Protein AF-A0AAD9CBN1-F1 (afdb_monomer)

Mean predicted aligned error: 14.45 Å

Structure (mmCIF, N/CA/C/O backbone):
data_AF-A0AAD9CBN1-F1
#
_entry.id   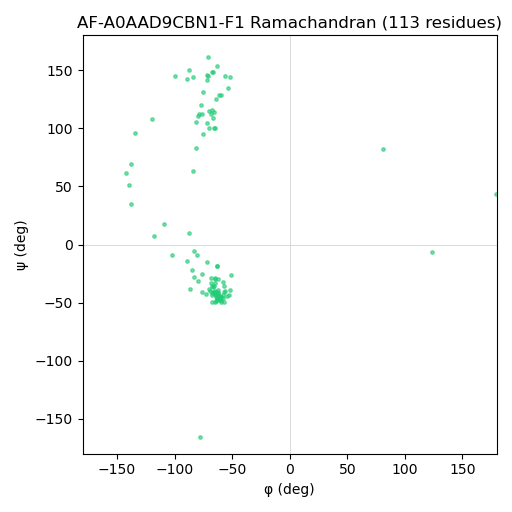AF-A0AAD9CBN1-F1
#
loop_
_atom_site.group_PDB
_atom_site.id
_atom_site.type_symbol
_atom_site.label_atom_id
_atom_site.label_alt_id
_atom_site.label_comp_id
_atom_site.label_asym_id
_atom_site.label_entity_id
_atom_site.label_seq_id
_atom_site.pdbx_PDB_ins_code
_atom_site.Cartn_x
_atom_site.Cartn_y
_atom_site.Cartn_z
_atom_site.occupancy
_atom_site.B_iso_or_equiv
_atom_site.auth_seq_id
_atom_site.auth_comp_id
_atom_site.auth_asym_id
_atom_site.auth_atom_id
_atom_site.pdbx_PDB_model_num
ATOM 1 N N . MET A 1 1 ? -1.678 7.319 67.943 1.00 40.97 1 MET A N 1
ATOM 2 C CA . MET A 1 1 ? -2.879 7.339 67.075 1.00 40.97 1 MET A CA 1
ATOM 3 C C . MET A 1 1 ? -2.428 7.427 65.620 1.00 40.97 1 MET A C 1
ATOM 5 O O . MET A 1 1 ? -1.934 8.473 65.232 1.00 40.97 1 MET A O 1
ATOM 9 N N . PHE A 1 2 ? -2.545 6.361 64.822 1.00 43.72 2 PHE A N 1
ATOM 10 C CA . PHE A 1 2 ? -2.182 6.388 63.395 1.00 43.72 2 PHE A CA 1
ATOM 11 C C . PHE A 1 2 ? -3.408 6.048 62.546 1.00 43.72 2 PHE A C 1
ATOM 13 O O . PHE A 1 2 ? -3.874 4.911 62.535 1.00 43.72 2 PHE A O 1
ATOM 20 N N . LYS A 1 3 ? -3.959 7.055 61.860 1.00 58.50 3 LYS A N 1
ATOM 21 C CA . LYS A 1 3 ? -5.100 6.897 60.949 1.00 58.50 3 LYS A CA 1
ATOM 22 C C . LYS A 1 3 ? -4.583 6.384 59.604 1.00 58.50 3 LYS A C 1
ATOM 24 O O . LYS A 1 3 ? -3.983 7.138 58.840 1.00 58.50 3 LYS A O 1
ATOM 29 N N . LYS A 1 4 ? -4.805 5.102 59.312 1.00 61.12 4 LYS A N 1
ATOM 30 C CA . LYS A 1 4 ? -4.551 4.535 57.981 1.00 61.12 4 LYS A CA 1
ATOM 31 C C . LYS A 1 4 ? -5.588 5.101 57.009 1.00 61.12 4 LYS A C 1
ATOM 33 O O . LYS A 1 4 ? -6.781 4.857 57.158 1.00 61.12 4 LYS A O 1
ATOM 38 N N . ARG A 1 5 ? -5.134 5.884 56.029 1.00 63.69 5 ARG A N 1
ATOM 39 C CA . ARG A 1 5 ? -5.959 6.346 54.906 1.00 63.69 5 ARG A CA 1
ATOM 40 C C . ARG A 1 5 ? -6.061 5.207 53.897 1.00 63.69 5 ARG A C 1
ATOM 42 O O . ARG A 1 5 ? -5.067 4.874 53.255 1.00 63.69 5 ARG A O 1
ATOM 49 N N . LEU A 1 6 ? -7.244 4.618 53.764 1.00 63.41 6 LEU A N 1
ATOM 50 C C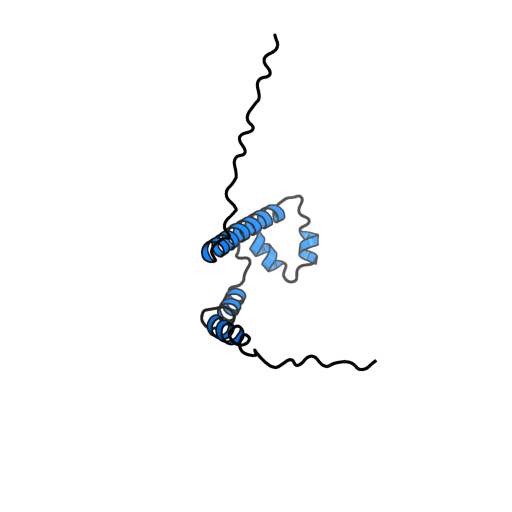A . LEU A 1 6 ? -7.535 3.657 52.706 1.00 63.41 6 LEU A CA 1
ATOM 51 C C . LEU A 1 6 ? -7.737 4.441 51.402 1.00 63.41 6 LEU A C 1
ATOM 53 O O . LEU A 1 6 ? -8.678 5.224 51.288 1.00 63.41 6 LEU A O 1
ATOM 57 N N . ARG A 1 7 ? -6.824 4.293 50.437 1.00 65.69 7 ARG A N 1
ATOM 58 C CA . ARG A 1 7 ? -7.037 4.822 49.084 1.00 65.69 7 ARG A CA 1
ATOM 59 C C . ARG A 1 7 ? -7.972 3.853 48.367 1.00 65.69 7 ARG A C 1
ATOM 61 O O . ARG A 1 7 ? -7.588 2.716 48.114 1.00 65.69 7 ARG A O 1
ATOM 68 N N . ALA A 1 8 ? -9.193 4.292 48.080 1.00 64.94 8 ALA A N 1
ATOM 69 C CA . ALA A 1 8 ? -10.097 3.551 47.215 1.00 64.94 8 ALA A CA 1
ATOM 70 C C . ALA A 1 8 ? -9.499 3.527 45.801 1.00 64.94 8 ALA A C 1
ATOM 72 O O . ALA A 1 8 ? -9.340 4.572 45.168 1.00 64.94 8 ALA A O 1
ATOM 73 N N . ALA A 1 9 ? -9.120 2.342 45.329 1.00 66.62 9 ALA A N 1
ATOM 74 C CA . ALA A 1 9 ? -8.737 2.139 43.943 1.00 66.62 9 ALA A CA 1
ATOM 75 C C . ALA A 1 9 ? -10.008 2.229 43.092 1.00 66.62 9 ALA A C 1
ATOM 77 O O . ALA A 1 9 ? -10.840 1.321 43.102 1.00 66.62 9 ALA A O 1
ATOM 78 N N . VAL A 1 10 ? -10.182 3.347 42.387 1.00 67.75 10 VAL A N 1
ATOM 79 C CA . VAL A 1 10 ? -11.240 3.495 41.388 1.00 67.75 10 VAL A CA 1
ATOM 80 C C . VAL A 1 10 ? -10.917 2.513 40.263 1.00 67.75 10 VAL A C 1
ATOM 82 O O . VAL A 1 10 ? -10.027 2.751 39.452 1.00 67.75 10 VAL A O 1
ATOM 85 N N . ARG A 1 11 ? -11.591 1.360 40.249 1.00 67.31 11 ARG A N 1
ATOM 86 C CA . ARG A 1 11 ? -11.594 0.450 39.101 1.00 67.31 11 ARG A CA 1
ATOM 87 C C . ARG A 1 11 ? -12.497 1.072 38.048 1.00 67.31 11 ARG A C 1
ATOM 89 O O . ARG A 1 11 ? -13.710 0.894 38.095 1.00 67.31 11 ARG A O 1
ATOM 96 N N . TRP A 1 12 ? -11.901 1.806 37.117 1.00 65.94 12 TRP A N 1
ATOM 97 C CA . TRP A 1 12 ? -12.563 2.175 35.873 1.00 65.94 12 TRP A CA 1
ATOM 98 C C . TRP A 1 12 ? -12.806 0.865 35.125 1.00 65.94 12 TRP A C 1
ATOM 100 O O . TRP A 1 12 ? -11.875 0.266 34.589 1.00 65.94 12 TRP A O 1
ATOM 110 N N . LYS A 1 13 ? -14.033 0.342 35.189 1.00 65.44 13 LYS A N 1
ATOM 111 C CA . LYS A 1 13 ? -14.443 -0.744 34.303 1.00 65.44 13 LYS A CA 1
ATOM 112 C C . LYS A 1 13 ? -14.543 -0.120 32.916 1.00 65.44 13 LYS A C 1
ATOM 114 O O . LYS A 1 13 ? -15.494 0.599 32.643 1.00 65.44 13 LYS A O 1
ATOM 119 N N . THR A 1 14 ? -13.525 -0.323 32.088 1.00 73.81 14 THR A N 1
ATOM 120 C CA . THR A 1 14 ? -13.634 -0.057 30.654 1.00 73.81 14 THR A CA 1
ATOM 121 C C . THR A 1 14 ? -14.752 -0.939 30.122 1.00 73.81 14 THR A C 1
ATOM 123 O O . THR A 1 14 ? -14.753 -2.140 30.409 1.00 73.81 14 THR A O 1
ATOM 126 N N . GLU A 1 15 ? -15.710 -0.361 29.405 1.00 75.94 15 GLU A N 1
ATOM 127 C CA . GLU A 1 15 ? -16.739 -1.166 28.759 1.00 75.94 15 GLU A CA 1
ATOM 128 C C . GLU A 1 15 ? -16.097 -2.211 27.833 1.00 75.94 15 GLU A C 1
ATOM 130 O O . GLU A 1 15 ? -15.027 -1.950 27.262 1.00 75.94 15 GLU A O 1
ATOM 135 N N . PRO A 1 16 ? -16.693 -3.413 27.717 1.00 80.25 16 PRO A N 1
ATOM 136 C CA . PRO A 1 16 ? -16.231 -4.411 26.763 1.00 80.25 16 PRO A CA 1
ATOM 137 C C . PRO A 1 16 ? -16.182 -3.791 25.366 1.00 80.25 16 PRO A C 1
ATOM 139 O O . PRO A 1 16 ? -17.110 -3.094 24.958 1.00 80.25 16 PRO A O 1
ATOM 142 N N . ARG A 1 17 ? -15.093 -4.021 24.628 1.00 81.88 17 ARG A N 1
ATOM 143 C CA . ARG A 1 17 ? -14.979 -3.510 23.259 1.00 81.88 17 ARG A CA 1
ATOM 144 C C . ARG A 1 17 ? -16.052 -4.170 22.390 1.00 81.88 17 ARG A C 1
ATOM 146 O O . ARG A 1 17 ? -16.121 -5.396 22.342 1.00 81.88 17 ARG A O 1
ATOM 153 N N . ARG A 1 18 ? -16.871 -3.359 21.720 1.00 87.94 18 ARG A N 1
ATOM 154 C CA . ARG A 1 18 ? -17.811 -3.817 20.688 1.00 87.94 18 ARG A CA 1
ATOM 155 C C . ARG A 1 18 ? -17.025 -4.245 19.442 1.00 87.94 18 ARG A C 1
ATOM 157 O O . ARG A 1 18 ? -16.006 -3.628 19.133 1.00 87.94 18 ARG A O 1
ATOM 164 N N . LEU A 1 19 ? -17.501 -5.276 18.744 1.00 89.81 19 LEU A N 1
ATOM 165 C CA . LEU A 1 19 ? -17.009 -5.634 17.409 1.00 89.81 19 LEU A CA 1
ATOM 166 C C . LEU A 1 19 ? -17.369 -4.533 16.401 1.00 89.81 19 LEU A C 1
ATOM 168 O O . LEU A 1 19 ? -18.392 -3.867 16.568 1.00 89.81 19 LEU A O 1
ATOM 172 N N . LEU A 1 20 ? -16.534 -4.336 15.383 1.00 91.94 20 LEU A N 1
ATOM 173 C CA . LEU A 1 20 ? -16.818 -3.386 14.306 1.00 91.94 20 LEU A CA 1
ATOM 174 C C . LEU A 1 20 ? -18.009 -3.875 13.475 1.00 91.94 20 LEU A C 1
ATOM 176 O O . LEU A 1 20 ? -18.228 -5.078 13.348 1.00 91.94 20 LEU A O 1
ATOM 180 N N . THR A 1 21 ? -18.783 -2.938 12.930 1.00 94.62 21 THR A N 1
ATOM 181 C CA . THR A 1 21 ? -19.692 -3.259 11.822 1.00 94.62 21 THR A CA 1
ATOM 182 C C . THR A 1 21 ? -18.886 -3.515 10.547 1.00 94.62 21 THR A C 1
ATOM 184 O O . THR A 1 21 ? -17.741 -3.075 10.444 1.00 94.62 21 THR A O 1
ATOM 187 N N . GLU A 1 22 ? -19.486 -4.184 9.561 1.00 90.94 22 GLU A N 1
ATOM 188 C CA . GLU A 1 22 ? -18.836 -4.453 8.268 1.00 90.94 22 GLU A CA 1
ATOM 189 C C . GLU A 1 22 ? -18.324 -3.164 7.606 1.00 90.94 22 GLU A C 1
ATOM 191 O O . GLU A 1 22 ? -17.173 -3.069 7.191 1.00 90.94 22 GLU A O 1
ATOM 196 N N . GLU A 1 23 ? -19.140 -2.107 7.622 1.00 92.75 23 GLU A N 1
ATOM 197 C CA . GLU A 1 23 ? -18.759 -0.793 7.095 1.00 92.75 23 GLU A CA 1
ATOM 198 C C . GLU A 1 23 ? -17.566 -0.174 7.846 1.00 92.75 23 GLU A C 1
ATOM 200 O O . GLU A 1 23 ? -16.672 0.420 7.237 1.00 92.75 23 GLU A O 1
ATOM 205 N N . GLU A 1 24 ? -17.539 -0.294 9.181 1.00 95.38 24 GLU A N 1
ATOM 206 C CA . GLU A 1 24 ? -16.432 0.203 10.003 1.00 95.38 24 GLU A CA 1
ATOM 207 C C . GLU A 1 24 ? -15.141 -0.558 9.691 1.00 95.38 24 GLU A C 1
ATOM 209 O O . GLU A 1 24 ? -14.080 0.063 9.581 1.00 95.38 24 GLU A O 1
ATOM 214 N N . PHE A 1 25 ? -15.245 -1.880 9.540 1.00 95.12 25 PHE A N 1
ATOM 215 C CA . PHE A 1 25 ? -14.131 -2.760 9.214 1.00 95.12 25 PHE A CA 1
ATOM 216 C C . PHE A 1 25 ? -13.559 -2.439 7.834 1.00 95.12 25 PHE A C 1
ATOM 218 O O . PHE A 1 25 ? -12.355 -2.213 7.713 1.00 95.12 25 PHE A O 1
ATOM 225 N N . GLN A 1 26 ? -14.420 -2.322 6.823 1.00 93.62 26 GLN A N 1
ATOM 226 C CA . GLN A 1 26 ? -14.015 -2.013 5.457 1.00 93.62 26 GLN A CA 1
ATOM 227 C C . GLN A 1 26 ? -13.289 -0.665 5.374 1.00 93.62 26 GLN A C 1
ATOM 229 O O . GLN A 1 26 ? -12.205 -0.563 4.795 1.00 93.62 26 GLN A O 1
ATOM 234 N N . ARG A 1 27 ? -13.822 0.369 6.037 1.00 96.06 27 ARG A N 1
ATOM 235 C CA . ARG A 1 27 ? -13.170 1.684 6.095 1.00 96.06 27 ARG A CA 1
ATOM 236 C C . ARG A 1 27 ? -11.794 1.615 6.757 1.00 96.06 27 ARG A C 1
ATOM 238 O O . ARG A 1 27 ? -10.844 2.220 6.263 1.00 96.06 27 ARG A O 1
ATOM 245 N N . GLU A 1 28 ? -11.669 0.911 7.883 1.00 96.88 28 GLU A N 1
ATOM 246 C CA . GLU A 1 28 ? -10.376 0.775 8.559 1.00 96.88 28 GLU A CA 1
ATOM 247 C C . GLU A 1 28 ? -9.380 -0.009 7.696 1.00 96.88 28 GLU A C 1
ATOM 249 O O . GLU A 1 28 ? -8.218 0.389 7.589 1.00 96.88 28 GLU A O 1
ATOM 254 N N . ALA A 1 29 ? -9.830 -1.064 7.015 1.00 95.62 29 ALA A N 1
ATOM 255 C CA . ALA A 1 29 ? -9.006 -1.821 6.084 1.00 95.62 29 ALA A CA 1
ATOM 256 C C . ALA A 1 29 ? -8.453 -0.925 4.963 1.00 95.62 29 ALA A C 1
ATOM 258 O O . ALA A 1 29 ? -7.248 -0.952 4.690 1.00 95.62 29 ALA A O 1
ATOM 259 N N . GLU A 1 30 ? -9.291 -0.078 4.364 1.00 95.56 30 GLU A N 1
ATOM 260 C CA . GLU A 1 30 ? -8.886 0.868 3.319 1.00 95.56 30 GLU A CA 1
ATOM 261 C C . GLU A 1 30 ? -7.878 1.904 3.832 1.00 95.56 30 GLU A C 1
ATOM 263 O O . GLU A 1 30 ? -6.826 2.124 3.219 1.00 95.56 30 GLU A O 1
ATOM 268 N N . GLU A 1 31 ? -8.155 2.521 4.983 1.00 97.50 31 GLU A N 1
ATOM 269 C CA . GLU A 1 31 ? -7.283 3.537 5.572 1.00 97.50 31 GLU A CA 1
ATOM 270 C C . GLU A 1 31 ? -5.916 2.971 5.973 1.00 97.50 31 GLU A C 1
ATOM 272 O O . GLU A 1 31 ? -4.880 3.582 5.677 1.00 97.50 31 GLU A O 1
ATOM 277 N N . GLN A 1 32 ? -5.893 1.802 6.618 1.00 97.12 32 GLN A N 1
ATOM 278 C CA . GLN A 1 32 ? -4.651 1.148 7.027 1.00 97.12 32 GLN A CA 1
ATOM 279 C C . GLN A 1 32 ? -3.851 0.673 5.816 1.00 97.12 32 GLN A C 1
ATOM 281 O O . GLN A 1 32 ? -2.637 0.883 5.773 1.00 97.12 32 GLN A O 1
ATOM 286 N N . THR A 1 33 ? -4.514 0.110 4.802 1.00 95.56 33 THR A N 1
ATOM 287 C CA . THR A 1 33 ? -3.857 -0.307 3.556 1.00 95.56 33 THR A CA 1
ATOM 288 C C . THR A 1 33 ? -3.213 0.888 2.864 1.00 95.56 33 THR A C 1
ATOM 290 O O . THR A 1 33 ? -2.028 0.843 2.527 1.00 95.56 33 THR A O 1
ATOM 293 N N . ARG A 1 34 ? -3.941 2.003 2.724 1.00 95.25 34 ARG A N 1
ATOM 294 C CA . ARG A 1 34 ? -3.398 3.237 2.143 1.00 95.25 34 ARG A CA 1
ATOM 295 C C . ARG A 1 34 ? -2.170 3.724 2.911 1.00 95.25 34 ARG A C 1
ATOM 297 O 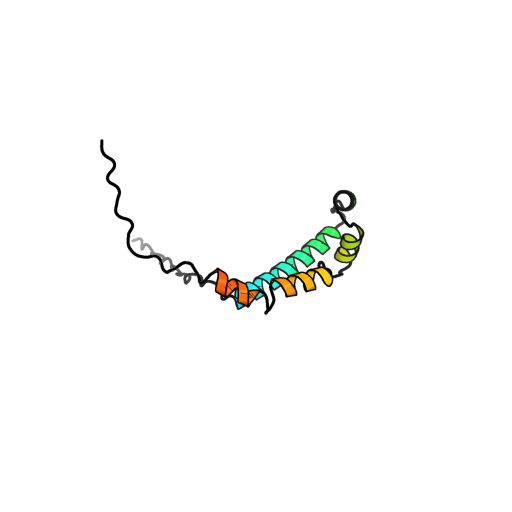O . ARG A 1 34 ? -1.135 3.999 2.304 1.00 95.25 34 ARG A O 1
ATOM 304 N N . LYS A 1 35 ? -2.262 3.802 4.241 1.00 97.31 35 LYS A N 1
ATOM 305 C CA . LYS A 1 35 ? -1.158 4.256 5.095 1.00 97.31 35 LYS A CA 1
ATOM 306 C C . LYS A 1 35 ? 0.067 3.345 4.982 1.00 97.31 35 LYS A C 1
ATOM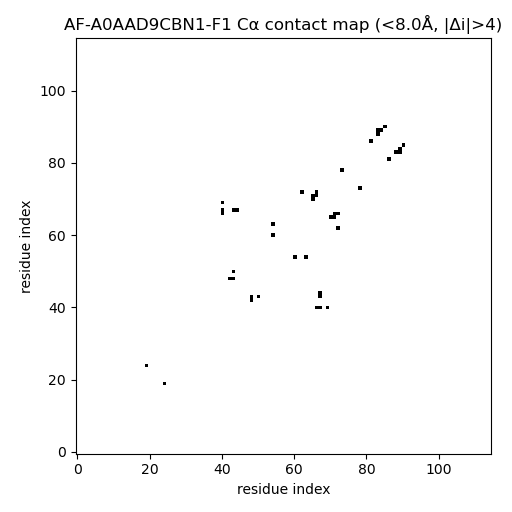 308 O O . LYS A 1 35 ? 1.182 3.836 4.821 1.00 97.31 35 LYS A O 1
ATOM 313 N N . ALA A 1 36 ? -0.135 2.030 5.018 1.00 97.00 36 ALA A N 1
ATOM 314 C CA . ALA A 1 36 ? 0.939 1.053 4.886 1.00 97.00 36 ALA A CA 1
ATOM 315 C C . ALA A 1 36 ? 1.643 1.155 3.524 1.00 97.00 36 ALA A C 1
ATOM 317 O O . ALA A 1 36 ? 2.870 1.080 3.463 1.00 97.00 36 ALA A O 1
ATOM 318 N N . LEU A 1 37 ? 0.897 1.383 2.438 1.00 96.06 37 LEU A N 1
ATOM 319 C CA . LEU A 1 37 ? 1.468 1.592 1.105 1.00 96.06 37 LEU A CA 1
ATOM 320 C C . LEU A 1 37 ? 2.281 2.889 1.015 1.00 96.06 37 LEU A C 1
ATOM 322 O O . LEU A 1 37 ? 3.358 2.898 0.418 1.00 96.06 37 LEU A O 1
ATOM 326 N N . GLU A 1 38 ? 1.807 3.980 1.619 1.00 95.25 38 GLU A N 1
ATOM 327 C CA . GLU A 1 38 ? 2.562 5.237 1.693 1.00 95.25 38 GLU A CA 1
ATOM 328 C C . GLU A 1 38 ? 3.871 5.067 2.469 1.00 95.25 38 GLU A C 1
ATOM 330 O O . GLU A 1 38 ? 4.926 5.528 2.026 1.00 95.25 38 GLU A O 1
ATOM 335 N N . ASP A 1 39 ? 3.826 4.384 3.610 1.00 95.56 39 ASP A N 1
ATOM 336 C CA . ASP A 1 39 ? 5.015 4.122 4.418 1.00 95.56 39 ASP A CA 1
ATOM 337 C C . ASP A 1 39 ? 5.985 3.170 3.705 1.00 95.56 39 ASP A C 1
ATOM 339 O O . ASP A 1 39 ? 7.201 3.384 3.742 1.00 95.56 39 ASP A O 1
ATOM 343 N N . LEU A 1 40 ? 5.470 2.191 2.953 1.00 94.25 40 LEU A N 1
ATOM 344 C CA . LEU A 1 40 ? 6.279 1.334 2.090 1.00 94.25 40 LEU A CA 1
ATOM 345 C C . LEU A 1 40 ? 7.018 2.148 1.019 1.00 94.25 40 LEU A C 1
ATOM 347 O O . LEU A 1 40 ? 8.221 1.954 0.835 1.00 94.25 40 LEU A O 1
ATOM 351 N N . ARG A 1 41 ? 6.339 3.092 0.352 1.00 94.31 41 ARG A N 1
ATOM 352 C CA . ARG A 1 41 ? 6.964 3.984 -0.642 1.00 94.31 41 ARG A CA 1
ATOM 353 C C . ARG A 1 41 ? 8.083 4.813 -0.024 1.00 94.31 41 ARG A C 1
ATOM 355 O O . ARG A 1 41 ? 9.187 4.841 -0.562 1.00 94.31 41 ARG A O 1
ATOM 362 N N . LYS A 1 42 ? 7.834 5.430 1.136 1.00 93.44 42 LYS A N 1
ATOM 363 C CA . LYS A 1 42 ? 8.856 6.202 1.867 1.00 93.44 42 LYS A CA 1
ATOM 364 C C . LYS A 1 42 ? 10.074 5.345 2.197 1.00 93.44 42 LYS A C 1
ATOM 366 O O . LYS A 1 42 ? 11.202 5.792 2.010 1.00 93.44 42 LYS A 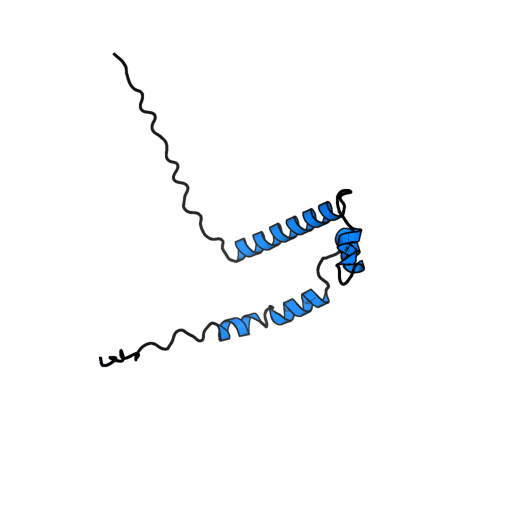O 1
ATOM 371 N N . ASN A 1 43 ? 9.851 4.113 2.654 1.00 94.00 43 ASN A N 1
ATOM 372 C CA . ASN A 1 43 ? 10.930 3.180 2.945 1.00 94.00 43 ASN A CA 1
ATOM 373 C C . ASN A 1 43 ? 11.731 2.822 1.684 1.00 94.00 43 ASN A C 1
ATOM 375 O O . ASN A 1 43 ? 12.954 2.789 1.740 1.00 94.00 43 ASN A O 1
ATOM 379 N N . CYS A 1 44 ? 11.075 2.604 0.542 1.00 91.44 44 CYS A N 1
ATOM 380 C CA . CYS A 1 44 ? 11.760 2.334 -0.725 1.00 91.44 44 CYS A CA 1
ATOM 381 C C . CYS A 1 44 ? 12.593 3.520 -1.237 1.00 91.44 44 CYS A C 1
ATOM 383 O O . CYS A 1 44 ? 13.616 3.296 -1.883 1.00 91.44 44 CYS A O 1
ATOM 385 N N . SER A 1 45 ? 12.194 4.753 -0.920 1.00 87.69 45 SER A N 1
ATOM 386 C CA . SER A 1 45 ? 12.939 5.976 -1.251 1.00 87.69 45 SER A CA 1
ATOM 387 C C . SER A 1 45 ? 14.063 6.306 -0.260 1.00 87.69 45 SER A C 1
ATOM 389 O O . SER A 1 45 ? 14.823 7.249 -0.485 1.00 87.69 45 SER A O 1
ATOM 391 N N . SER A 1 46 ? 14.184 5.558 0.841 1.00 91.56 46 SER A N 1
ATOM 392 C CA . SER A 1 46 ? 15.236 5.765 1.837 1.00 91.56 46 SER A CA 1
ATOM 393 C C . SER A 1 46 ? 16.609 5.328 1.304 1.00 91.56 46 SER A C 1
ATOM 395 O O . SER A 1 46 ? 16.711 4.273 0.673 1.00 91.56 46 SER A O 1
ATOM 397 N N . PRO A 1 47 ? 17.700 6.058 1.610 1.00 86.94 47 PRO A N 1
ATOM 398 C CA . PRO A 1 47 ? 19.059 5.656 1.235 1.00 86.94 47 PRO A CA 1
ATOM 399 C C . PRO A 1 47 ? 19.514 4.334 1.878 1.00 86.94 47 PRO A C 1
ATOM 401 O O . PRO A 1 47 ? 20.456 3.709 1.397 1.00 86.94 47 PRO A O 1
ATOM 404 N N . GLU A 1 48 ? 18.855 3.880 2.947 1.00 90.44 48 GLU A N 1
ATOM 405 C CA . GLU A 1 48 ? 19.144 2.593 3.596 1.00 90.44 48 GLU A CA 1
ATOM 406 C C . GLU A 1 48 ? 18.506 1.396 2.867 1.00 90.44 48 GLU A C 1
ATOM 408 O O . GLU A 1 48 ? 18.801 0.231 3.166 1.00 90.44 48 GLU A O 1
ATOM 413 N N . PHE A 1 49 ? 17.636 1.656 1.888 1.00 90.19 49 PHE A N 1
ATOM 414 C CA . PHE A 1 49 ? 16.933 0.618 1.155 1.00 90.19 49 PHE A CA 1
ATOM 415 C C . PHE A 1 49 ? 17.843 -0.086 0.145 1.00 90.19 49 PHE A C 1
ATOM 417 O O . PHE A 1 49 ? 18.513 0.521 -0.688 1.00 90.19 49 PHE A O 1
ATOM 424 N N . ARG A 1 50 ? 17.827 -1.422 0.166 1.00 91.25 50 ARG A N 1
ATOM 425 C CA . ARG A 1 50 ? 18.609 -2.262 -0.755 1.00 91.25 50 ARG A CA 1
ATOM 426 C C . ARG A 1 50 ? 17.884 -2.462 -2.087 1.00 91.25 50 ARG A C 1
ATOM 428 O O . ARG A 1 50 ? 17.552 -3.590 -2.453 1.00 91.25 50 ARG A O 1
ATOM 435 N N . SER A 1 51 ? 17.671 -1.382 -2.826 1.00 88.62 51 SER A N 1
ATOM 436 C CA . SER A 1 51 ? 16.893 -1.340 -4.074 1.00 88.62 51 SER A CA 1
ATOM 437 C C . SER A 1 51 ? 17.340 -2.366 -5.117 1.00 88.62 51 SER A C 1
ATOM 439 O O . SER A 1 51 ? 16.502 -3.095 -5.637 1.00 88.62 51 SER A O 1
ATOM 441 N N . TRP A 1 52 ? 18.644 -2.548 -5.343 1.00 86.44 52 TRP A N 1
ATOM 442 C CA . TRP A 1 52 ? 19.166 -3.494 -6.341 1.00 86.44 52 TRP A CA 1
ATOM 443 C C . TRP A 1 52 ? 18.913 -4.958 -5.960 1.00 86.44 52 TRP A C 1
ATOM 445 O O . TRP A 1 52 ? 18.652 -5.793 -6.823 1.00 86.44 52 TRP A O 1
ATOM 455 N N . ARG A 1 53 ? 18.930 -5.274 -4.659 1.00 91.25 53 ARG A N 1
ATOM 456 C CA . ARG A 1 53 ? 18.603 -6.620 -4.164 1.00 91.25 53 ARG A CA 1
ATOM 457 C C . ARG A 1 53 ? 17.117 -6.920 -4.326 1.00 91.25 53 ARG A C 1
ATOM 459 O O . ARG A 1 53 ? 16.760 -8.053 -4.634 1.00 91.25 53 ARG A O 1
ATOM 466 N N . THR A 1 54 ? 16.269 -5.924 -4.098 1.00 91.56 54 THR A N 1
ATOM 467 C CA . THR A 1 54 ? 14.824 -6.053 -4.292 1.00 91.56 54 THR A CA 1
ATOM 468 C C . THR A 1 54 ? 14.499 -6.213 -5.773 1.00 91.56 54 THR A C 1
ATOM 470 O O . THR A 1 54 ? 13.844 -7.181 -6.139 1.00 91.56 54 THR A O 1
ATOM 473 N N . VAL A 1 55 ? 15.037 -5.343 -6.634 1.00 90.25 55 VAL A N 1
ATOM 474 C CA . VAL A 1 55 ? 14.824 -5.373 -8.091 1.00 90.25 55 VAL A CA 1
ATOM 475 C C . VAL A 1 55 ? 15.221 -6.715 -8.705 1.00 90.25 55 VAL A C 1
ATOM 477 O O . VAL A 1 55 ? 14.482 -7.238 -9.531 1.00 90.25 55 VAL A O 1
ATOM 480 N N . ALA A 1 56 ? 16.319 -7.325 -8.250 1.00 91.88 56 ALA A N 1
ATOM 481 C CA . ALA A 1 56 ? 16.757 -8.636 -8.732 1.00 91.88 56 ALA A CA 1
ATOM 482 C C . ALA A 1 56 ? 15.772 -9.790 -8.444 1.00 91.88 56 ALA A C 1
ATOM 484 O O . ALA A 1 56 ? 15.884 -10.848 -9.055 1.00 91.88 56 ALA A O 1
ATOM 485 N N . ARG A 1 57 ? 14.835 -9.618 -7.502 1.00 93.94 57 ARG A N 1
ATOM 486 C CA . ARG A 1 57 ? 13.853 -10.644 -7.105 1.00 93.94 57 ARG A CA 1
ATOM 487 C C . ARG A 1 57 ? 12.460 -10.413 -7.690 1.00 93.94 57 ARG A C 1
ATOM 489 O O . ARG A 1 57 ? 11.593 -11.260 -7.504 1.00 93.94 57 ARG A O 1
ATOM 496 N N . LEU A 1 58 ? 12.222 -9.266 -8.319 1.00 92.62 58 LEU A N 1
ATOM 497 C CA . LEU A 1 58 ? 10.901 -8.876 -8.799 1.00 92.62 58 LEU A CA 1
ATOM 498 C C . LEU A 1 58 ? 10.657 -9.374 -10.223 1.00 92.62 58 LEU A C 1
ATOM 500 O O . LEU A 1 58 ? 11.535 -9.291 -11.077 1.00 92.62 58 LEU A O 1
ATOM 504 N N . THR A 1 59 ? 9.423 -9.800 -10.497 1.00 91.69 59 THR A N 1
ATOM 505 C CA . THR A 1 59 ? 8.987 -10.205 -11.844 1.00 91.69 59 THR A CA 1
ATOM 506 C C . THR A 1 59 ? 8.961 -9.025 -12.816 1.00 91.69 59 THR A C 1
ATOM 508 O O . THR A 1 59 ? 9.299 -9.173 -13.985 1.00 91.69 59 THR A O 1
ATOM 511 N N . SER A 1 60 ? 8.579 -7.834 -12.339 1.00 90.94 60 SER A N 1
ATOM 512 C CA . SER A 1 60 ? 8.537 -6.611 -13.147 1.00 90.94 60 SER A CA 1
ATOM 513 C C . SER A 1 60 ? 9.169 -5.436 -12.397 1.00 90.94 60 SER A C 1
ATOM 515 O O . SER A 1 60 ? 8.498 -4.767 -11.606 1.00 90.94 60 SER A O 1
ATOM 517 N N . PRO A 1 61 ? 10.458 -5.145 -12.653 1.00 93.44 61 PRO A N 1
ATOM 518 C CA . PRO A 1 61 ? 11.132 -3.971 -12.101 1.00 93.44 61 PRO A CA 1
ATOM 519 C C . PRO A 1 61 ? 10.463 -2.646 -12.475 1.00 93.44 61 PRO A C 1
ATOM 521 O O . PRO A 1 61 ? 10.476 -1.707 -11.684 1.00 93.44 61 PRO A O 1
ATOM 524 N N . LYS A 1 62 ? 9.857 -2.574 -13.667 1.00 92.44 62 LYS A N 1
ATOM 525 C CA . LYS A 1 62 ? 9.194 -1.362 -14.158 1.00 92.44 62 LYS A CA 1
ATOM 526 C C . LYS A 1 62 ? 7.978 -0.998 -13.304 1.00 92.44 62 LYS A C 1
ATOM 528 O O . LYS A 1 62 ? 7.910 0.119 -12.812 1.00 92.44 62 LYS A O 1
ATOM 533 N N . ARG A 1 63 ? 7.087 -1.965 -13.037 1.00 92.62 63 ARG A N 1
ATOM 534 C CA . ARG A 1 63 ? 5.922 -1.752 -12.157 1.00 92.62 63 ARG A CA 1
ATOM 535 C C . ARG A 1 63 ? 6.338 -1.272 -10.766 1.00 92.62 63 ARG A C 1
ATOM 537 O O . ARG A 1 63 ? 5.646 -0.465 -10.158 1.00 92.62 63 ARG A O 1
ATOM 544 N N . PHE A 1 64 ? 7.469 -1.770 -10.267 1.00 92.44 64 PHE A N 1
ATOM 545 C CA . PHE A 1 64 ? 8.012 -1.337 -8.985 1.00 92.44 64 PHE A CA 1
ATOM 546 C C . PHE A 1 64 ? 8.497 0.116 -9.012 1.00 92.44 64 PHE A C 1
ATOM 548 O O . PHE A 1 64 ? 8.194 0.857 -8.082 1.00 92.44 64 PHE A O 1
ATOM 555 N N . ALA A 1 65 ? 9.203 0.538 -10.064 1.00 92.75 65 ALA A N 1
ATOM 556 C CA . ALA A 1 65 ? 9.612 1.933 -10.218 1.00 92.75 65 ALA A CA 1
ATOM 557 C C . ALA A 1 65 ? 8.393 2.870 -10.269 1.00 92.75 65 ALA A C 1
ATOM 559 O O . ALA A 1 65 ? 8.309 3.795 -9.464 1.00 92.75 65 ALA A O 1
ATOM 560 N N . ASP A 1 66 ? 7.404 2.551 -11.111 1.00 93.06 66 ASP A N 1
ATOM 561 C CA . ASP A 1 66 ? 6.169 3.335 -11.240 1.00 93.06 66 ASP A CA 1
ATOM 562 C C . ASP A 1 66 ? 5.434 3.452 -9.888 1.00 93.06 66 ASP A C 1
ATOM 564 O O . ASP A 1 66 ? 4.939 4.523 -9.524 1.00 93.06 66 ASP A O 1
ATOM 568 N N . PHE A 1 67 ? 5.394 2.363 -9.107 1.00 93.56 67 PHE A N 1
ATOM 569 C CA . PHE A 1 67 ? 4.806 2.344 -7.766 1.00 93.56 67 PHE A CA 1
ATOM 570 C C . PHE A 1 67 ? 5.535 3.267 -6.779 1.00 93.56 67 PHE A C 1
ATOM 572 O O . PHE A 1 67 ? 4.877 3.997 -6.031 1.00 93.56 67 PHE A O 1
ATOM 579 N N . VAL A 1 68 ? 6.873 3.237 -6.756 1.00 92.38 68 VAL A N 1
ATOM 580 C CA . VAL A 1 68 ? 7.690 4.086 -5.870 1.00 92.38 68 VAL A CA 1
ATOM 581 C C . VAL A 1 68 ? 7.534 5.565 -6.233 1.00 92.38 68 VAL A C 1
ATOM 583 O O . VAL A 1 68 ? 7.476 6.404 -5.336 1.00 92.38 68 VAL A O 1
ATOM 586 N N . GLU A 1 69 ? 7.385 5.880 -7.522 1.00 91.88 69 GLU A N 1
ATOM 587 C CA . GLU A 1 69 ? 7.133 7.241 -8.021 1.00 91.88 69 GLU A CA 1
ATOM 588 C C . GLU A 1 69 ? 5.719 7.760 -7.717 1.00 91.88 69 GLU A C 1
ATOM 590 O O . GLU A 1 69 ? 5.474 8.964 -7.776 1.00 91.88 69 GLU A O 1
ATOM 595 N N . GLY A 1 70 ? 4.795 6.878 -7.331 1.00 91.00 70 GLY A N 1
ATOM 596 C CA . GLY A 1 70 ? 3.475 7.257 -6.836 1.00 91.00 70 GLY A CA 1
ATOM 597 C C . GLY A 1 70 ? 2.299 6.647 -7.593 1.00 91.00 70 GLY A C 1
ATOM 598 O O . GLY A 1 70 ? 1.162 6.774 -7.125 1.00 91.00 70 GLY A O 1
ATOM 599 N N . SER A 1 71 ? 2.549 5.942 -8.698 1.00 92.44 71 SER A N 1
ATOM 600 C CA . SER A 1 71 ? 1.504 5.302 -9.504 1.00 92.44 71 SER A CA 1
ATOM 601 C C . SER A 1 71 ? 0.753 4.219 -8.715 1.00 92.44 71 SER A C 1
ATOM 603 O O . SER A 1 71 ? 1.311 3.648 -7.770 1.00 92.44 71 SER A O 1
ATOM 605 N N . PRO A 1 72 ? -0.513 3.920 -9.062 1.00 91.12 72 PRO A N 1
ATOM 606 C CA . PRO A 1 72 ? -1.292 2.873 -8.403 1.00 91.12 72 PRO A CA 1
ATOM 607 C C . PRO A 1 72 ? -0.546 1.532 -8.343 1.00 91.12 72 PRO A C 1
ATOM 609 O O . PRO A 1 72 ? 0.189 1.173 -9.259 1.00 91.12 72 PRO A O 1
ATOM 612 N N . HIS A 1 73 ? -0.733 0.791 -7.248 1.00 90.50 73 HIS A N 1
ATOM 613 C CA . HIS A 1 73 ? -0.115 -0.529 -7.063 1.00 90.50 73 HIS A CA 1
ATOM 614 C C . HIS A 1 73 ? -0.813 -1.626 -7.887 1.00 90.50 73 HIS A C 1
ATOM 616 O O . HIS A 1 73 ? -0.176 -2.614 -8.258 1.00 90.50 73 HIS A O 1
ATOM 622 N N . LEU A 1 74 ? -2.092 -1.414 -8.206 1.00 91.75 74 LEU A N 1
ATOM 623 C CA . LEU A 1 74 ? -2.912 -2.293 -9.035 1.00 91.75 74 LEU A CA 1
ATOM 624 C C . LEU A 1 74 ? -2.998 -1.767 -10.465 1.00 91.75 74 LEU A C 1
ATOM 626 O O . LEU A 1 74 ? -3.058 -0.557 -10.696 1.00 91.75 74 LEU A O 1
ATOM 630 N N . VAL A 1 75 ? -3.049 -2.688 -11.419 1.00 91.19 75 VAL A N 1
ATOM 631 C CA . VAL A 1 75 ? -3.344 -2.382 -12.824 1.00 91.19 75 VAL A CA 1
ATOM 632 C C . VAL A 1 75 ? -4.857 -2.403 -13.039 1.00 91.19 75 VAL A C 1
ATOM 634 O O . VAL A 1 75 ? -5.569 -3.154 -12.379 1.00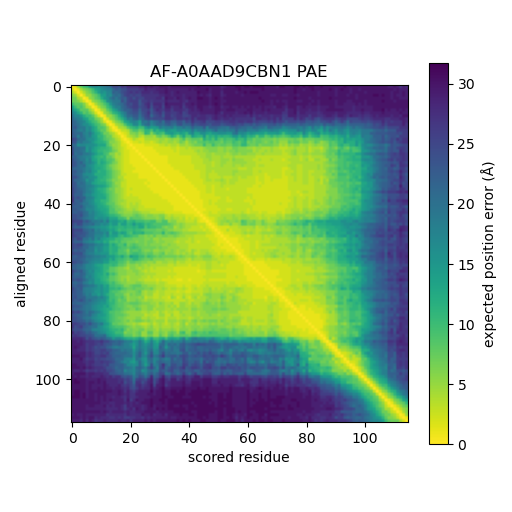 91.19 75 VAL A O 1
ATOM 637 N N . SER A 1 76 ? -5.357 -1.609 -13.990 1.00 91.06 76 SER A N 1
ATOM 638 C CA . SER A 1 76 ? -6.787 -1.571 -14.338 1.00 91.06 76 SER A CA 1
ATOM 639 C C . SER A 1 76 ? -7.371 -2.960 -14.617 1.00 91.06 76 SER A C 1
ATOM 641 O O . SER A 1 76 ? -8.489 -3.244 -14.198 1.00 91.06 76 SER A O 1
ATOM 643 N N . ASP A 1 77 ? -6.610 -3.829 -15.285 1.00 92.56 77 ASP A N 1
ATOM 644 C CA . ASP A 1 77 ? -7.038 -5.195 -15.591 1.00 92.56 77 ASP A CA 1
ATOM 645 C C . ASP A 1 77 ? -7.218 -6.031 -14.317 1.00 92.56 77 ASP A C 1
ATOM 647 O O . ASP A 1 77 ? -8.211 -6.738 -14.187 1.00 92.56 77 ASP A O 1
ATOM 651 N N . GLU A 1 78 ? -6.307 -5.903 -13.343 1.00 92.25 78 GLU A N 1
ATOM 652 C CA . GLU A 1 78 ? -6.391 -6.606 -12.052 1.00 92.25 78 GLU A CA 1
ATOM 653 C C . GLU A 1 78 ? -7.654 -6.178 -11.287 1.00 92.25 78 GLU A C 1
ATOM 655 O O . GLU A 1 78 ? -8.377 -7.017 -10.752 1.00 92.25 78 GLU A O 1
ATOM 660 N N . VAL A 1 79 ? -7.965 -4.876 -11.300 1.00 91.88 79 VAL A N 1
ATOM 661 C CA . VAL A 1 79 ? -9.187 -4.334 -10.686 1.00 91.88 79 VAL A CA 1
ATOM 662 C C . VAL A 1 79 ? -10.438 -4.831 -11.412 1.00 91.88 79 VAL A C 1
ATOM 664 O O . VAL A 1 79 ? -11.422 -5.185 -10.767 1.00 91.88 79 VAL A O 1
ATOM 667 N N . SER A 1 80 ? -10.407 -4.885 -12.746 1.00 91.56 80 SER A N 1
ATOM 668 C CA . SER A 1 80 ? -11.538 -5.357 -13.548 1.00 91.56 80 SER A CA 1
ATOM 669 C C . SER A 1 80 ? -11.841 -6.833 -13.306 1.00 91.56 80 SER A C 1
ATOM 671 O O . SER A 1 80 ? -13.010 -7.190 -13.187 1.00 91.56 80 SER A O 1
ATOM 673 N N . VAL A 1 81 ? -10.814 -7.685 -13.233 1.00 92.00 81 VAL A N 1
ATOM 674 C CA . VAL A 1 81 ? -10.980 -9.121 -12.954 1.00 92.00 81 VAL A CA 1
ATOM 675 C C . VAL A 1 81 ? -11.571 -9.320 -11.560 1.00 92.00 81 VAL A C 1
ATOM 677 O O . VAL A 1 81 ? -12.561 -10.030 -11.417 1.00 92.00 81 VAL A O 1
ATOM 680 N N . HIS A 1 82 ? -11.046 -8.617 -10.553 1.00 90.25 82 HIS A N 1
ATOM 681 C CA . HIS A 1 82 ? -11.588 -8.679 -9.197 1.00 90.25 82 HIS A CA 1
ATOM 682 C C . HIS A 1 82 ? -13.051 -8.219 -9.135 1.00 90.25 82 HIS A C 1
ATOM 684 O O . HIS A 1 82 ? -13.880 -8.856 -8.495 1.00 90.25 82 HIS A O 1
ATOM 690 N N . ALA A 1 83 ? -13.397 -7.118 -9.808 1.00 88.81 83 ALA A N 1
ATOM 691 C CA . ALA A 1 83 ? -14.772 -6.626 -9.845 1.00 88.81 83 ALA A CA 1
ATOM 692 C C . ALA A 1 83 ? -15.730 -7.593 -10.562 1.00 88.81 83 ALA A C 1
ATOM 694 O O . ALA A 1 83 ? -16.915 -7.622 -10.243 1.00 88.81 83 ALA A O 1
ATOM 695 N N . GLN A 1 84 ? -15.241 -8.374 -11.525 1.00 86.69 84 GLN A N 1
ATOM 696 C CA . GLN A 1 84 ? -16.037 -9.409 -12.177 1.00 86.69 84 GLN A CA 1
ATOM 697 C C . GLN A 1 84 ? -16.280 -10.610 -11.253 1.00 86.69 84 GLN A C 1
ATOM 699 O O . GLN A 1 84 ? -17.394 -11.122 -11.221 1.00 86.69 84 GLN A O 1
ATOM 704 N N . GLU A 1 85 ? -15.252 -11.051 -10.529 1.00 84.19 85 GLU A N 1
ATOM 705 C CA . GLU A 1 85 ? -15.301 -12.239 -9.667 1.00 84.19 85 GLU A CA 1
ATOM 706 C C . GLU A 1 85 ? -16.047 -11.981 -8.352 1.00 84.19 85 GLU A C 1
ATOM 708 O O . GLU A 1 85 ? -16.863 -12.797 -7.940 1.00 84.19 85 GLU A O 1
ATOM 713 N N . TYR A 1 86 ? -15.829 -10.814 -7.741 1.00 80.69 86 TYR A N 1
ATOM 714 C CA . TYR A 1 86 ? -16.327 -10.466 -6.403 1.00 80.69 86 TYR A CA 1
ATOM 715 C C . TYR A 1 86 ? -17.289 -9.268 -6.393 1.00 80.69 86 TYR A C 1
ATOM 717 O O . TYR A 1 86 ? -17.637 -8.747 -5.337 1.00 80.69 86 TYR A O 1
ATOM 725 N N . GLY A 1 87 ? -17.694 -8.762 -7.561 1.00 76.81 87 GLY A N 1
ATOM 726 C CA . GLY A 1 87 ? -18.681 -7.683 -7.654 1.00 76.81 87 GLY A CA 1
ATOM 727 C C . GLY A 1 87 ? -20.118 -8.168 -7.460 1.00 76.81 87 GLY A C 1
ATOM 728 O O . GLY A 1 87 ? -20.372 -9.304 -7.076 1.00 76.81 87 GLY A O 1
ATOM 729 N N . LEU A 1 88 ? -21.080 -7.310 -7.816 1.00 66.62 88 LEU A N 1
ATOM 730 C CA . LEU A 1 88 ? -22.528 -7.556 -7.692 1.00 66.62 88 LEU A CA 1
ATOM 731 C C . LEU A 1 88 ? -22.998 -8.897 -8.303 1.00 66.62 88 LEU A C 1
ATOM 733 O O . LEU A 1 88 ? -24.024 -9.436 -7.905 1.00 66.62 88 LEU A O 1
ATOM 737 N N . GLY A 1 89 ? -22.272 -9.416 -9.300 1.00 63.66 89 GLY A N 1
ATOM 738 C CA . GLY A 1 89 ? -22.555 -10.711 -9.923 1.00 63.66 89 GLY A CA 1
ATOM 739 C C . GLY A 1 89 ? -21.956 -11.917 -9.194 1.00 63.66 89 GLY A C 1
ATOM 740 O O . GLY A 1 89 ? -22.469 -13.010 -9.381 1.00 63.66 89 GLY A O 1
ATOM 741 N N . GLY A 1 90 ? -20.909 -11.737 -8.382 1.00 61.78 90 GLY A N 1
ATOM 742 C CA . GLY A 1 90 ? -20.264 -12.796 -7.596 1.00 61.78 90 GLY A CA 1
ATOM 743 C C . GLY A 1 90 ? -20.929 -13.025 -6.240 1.00 61.78 90 GLY A C 1
ATOM 744 O O . GLY A 1 90 ? -21.132 -14.169 -5.845 1.00 61.78 90 GLY A O 1
ATOM 745 N N . SER A 1 91 ? -21.376 -11.950 -5.578 1.00 60.75 91 SER A N 1
ATOM 746 C CA . SER A 1 91 ? -22.048 -12.030 -4.271 1.00 60.75 91 SER A CA 1
ATOM 747 C C . SER A 1 91 ? -23.361 -12.823 -4.310 1.00 60.75 91 SER A C 1
ATOM 749 O O . SER A 1 91 ? -23.716 -13.463 -3.329 1.00 60.75 91 SER A O 1
ATOM 751 N N . PHE A 1 92 ? -24.064 -12.818 -5.450 1.00 57.16 92 PHE A N 1
ATOM 752 C CA . PHE A 1 92 ? -25.283 -13.612 -5.646 1.00 57.16 92 PHE A CA 1
ATOM 753 C C . PHE A 1 92 ? -25.013 -15.128 -5.617 1.00 57.16 92 PHE A C 1
ATOM 755 O O . PHE A 1 92 ? -25.854 -15.885 -5.149 1.00 57.16 92 PHE A O 1
ATOM 762 N N . PHE A 1 93 ? -23.842 -15.581 -6.083 1.00 56.78 93 PHE A N 1
ATOM 763 C CA . PHE A 1 93 ? -23.472 -17.003 -6.048 1.00 56.78 93 PHE A CA 1
ATOM 764 C C . PHE A 1 93 ? -22.904 -17.439 -4.692 1.00 56.78 93 PHE A C 1
ATOM 766 O O . PHE A 1 93 ? -23.020 -18.609 -4.338 1.00 56.78 93 PHE A O 1
ATOM 773 N N . GLU A 1 94 ? -22.284 -16.525 -3.942 1.00 61.16 94 GLU A N 1
ATOM 774 C CA . GLU A 1 94 ? -21.747 -16.820 -2.608 1.00 61.16 94 GLU A CA 1
ATOM 775 C C . GLU A 1 94 ? -22.865 -17.076 -1.588 1.00 61.16 94 GLU A C 1
ATOM 777 O O . GLU A 1 94 ? -22.761 -18.006 -0.792 1.00 61.16 94 GLU A O 1
ATOM 782 N N . GLU A 1 95 ? -23.954 -16.300 -1.664 1.00 63.44 95 GLU A N 1
ATOM 783 C CA . GLU A 1 95 ? -25.136 -16.459 -0.810 1.00 63.44 95 GLU A CA 1
ATOM 784 C C . GLU A 1 95 ? -25.799 -17.830 -1.029 1.00 63.44 95 GLU A C 1
ATOM 786 O O . GLU A 1 95 ? -26.020 -18.548 -0.065 1.00 63.44 95 GLU A O 1
ATOM 791 N N . GLU A 1 96 ? -25.994 -18.279 -2.275 1.00 61.50 96 GLU A N 1
ATOM 792 C CA . GLU A 1 96 ? -26.582 -19.604 -2.557 1.00 61.50 96 GLU A CA 1
ATOM 793 C C . GLU A 1 96 ? -25.667 -20.782 -2.157 1.00 61.50 96 GLU A C 1
ATOM 795 O O . GLU A 1 96 ? -26.159 -21.848 -1.793 1.00 61.50 96 GLU A O 1
ATOM 800 N N . PHE A 1 97 ? -24.339 -20.603 -2.181 1.00 59.94 97 PHE A N 1
ATOM 801 C CA . PHE A 1 97 ? -23.371 -21.651 -1.823 1.00 59.94 97 PHE A CA 1
ATOM 802 C C . PHE A 1 97 ? -23.185 -21.824 -0.307 1.00 59.94 97 PHE A C 1
ATOM 804 O O . PHE A 1 97 ? -22.902 -22.929 0.152 1.00 59.94 97 PHE A O 1
ATOM 811 N N . PHE A 1 98 ? -23.319 -20.746 0.472 1.00 59.62 98 PHE A N 1
ATOM 812 C CA . PHE A 1 98 ? -23.224 -20.791 1.937 1.00 59.62 98 PHE A CA 1
ATOM 813 C C . PHE A 1 98 ? -24.568 -21.051 2.637 1.00 59.62 98 PHE A C 1
ATOM 815 O O . PHE A 1 98 ? -24.560 -21.402 3.813 1.00 59.62 98 PHE A O 1
ATOM 822 N N . ASP A 1 99 ? -25.696 -20.930 1.932 1.00 59.28 99 ASP A N 1
ATOM 823 C CA . ASP A 1 99 ? -27.053 -21.145 2.467 1.00 59.28 99 ASP A CA 1
ATOM 824 C C . ASP A 1 99 ? -27.524 -22.619 2.387 1.00 59.28 99 ASP A C 1
ATOM 826 O O . ASP A 1 99 ? -28.696 -22.912 2.602 1.00 59.28 99 ASP A O 1
ATOM 830 N N . THR A 1 100 ? -26.639 -23.580 2.061 1.00 55.41 100 THR A N 1
ATOM 831 C CA . THR A 1 100 ? -27.024 -24.990 1.811 1.00 55.41 100 THR A CA 1
ATOM 832 C C . THR A 1 100 ? -26.621 -26.044 2.860 1.00 55.41 100 THR A C 1
ATOM 834 O O . THR A 1 100 ? -26.666 -27.225 2.524 1.00 55.41 100 THR A O 1
ATOM 837 N N . ASP A 1 101 ? -26.265 -25.710 4.108 1.00 57.16 101 ASP A N 1
ATOM 838 C CA . ASP A 1 101 ? -25.852 -26.751 5.085 1.00 57.16 101 ASP A CA 1
ATOM 839 C C . ASP A 1 101 ? -26.365 -26.558 6.527 1.00 57.16 101 ASP A C 1
ATOM 841 O O . ASP A 1 101 ? -25.592 -26.613 7.477 1.00 57.16 101 ASP A O 1
ATOM 845 N N . ASP A 1 102 ? -27.676 -26.347 6.703 1.00 58.44 102 ASP A N 1
ATOM 846 C CA . ASP A 1 102 ? -28.334 -26.374 8.028 1.00 58.44 102 ASP A CA 1
ATOM 847 C C . ASP A 1 102 ? -29.699 -27.116 8.010 1.00 58.44 102 ASP A C 1
ATOM 849 O O . ASP A 1 102 ? -30.631 -26.752 8.719 1.00 58.44 102 ASP A O 1
ATOM 853 N N . GLU A 1 103 ? -29.848 -28.182 7.208 1.00 55.12 103 GLU A N 1
ATOM 854 C CA . GLU A 1 103 ? -31.043 -29.058 7.233 1.00 55.12 103 GLU A CA 1
ATOM 855 C C . GLU A 1 103 ? -30.684 -30.552 7.019 1.00 55.12 103 GLU A C 1
ATOM 857 O O . GLU A 1 103 ? -31.142 -31.181 6.069 1.00 55.12 103 GLU A O 1
ATOM 862 N N . GLU A 1 104 ? -29.883 -31.160 7.905 1.00 52.47 104 GLU A N 1
ATOM 863 C CA . GLU A 1 104 ? -29.916 -32.622 8.139 1.00 52.47 104 GLU A CA 1
ATOM 864 C C . GLU A 1 104 ? -29.823 -32.928 9.649 1.00 52.47 104 GLU A C 1
ATOM 866 O O . GLU A 1 104 ? -28.834 -33.463 10.153 1.00 52.47 104 GLU A O 1
ATOM 871 N N . ASP A 1 105 ? -30.884 -32.585 10.385 1.00 51.19 105 ASP A N 1
ATOM 872 C CA . ASP A 1 105 ? -31.165 -33.150 11.709 1.00 51.19 105 ASP A CA 1
ATOM 873 C C . ASP A 1 105 ? -31.919 -34.499 11.584 1.00 51.19 105 ASP A C 1
ATOM 875 O O . ASP A 1 105 ? -32.802 -34.668 10.743 1.00 51.19 105 ASP A O 1
ATOM 879 N N . ASP A 1 106 ? -31.591 -35.419 12.505 1.00 51.47 106 ASP A N 1
ATOM 880 C CA . ASP A 1 106 ? -32.260 -36.688 12.874 1.00 51.47 106 ASP A CA 1
ATOM 881 C C . ASP A 1 106 ? -32.043 -37.967 12.019 1.00 51.47 106 ASP A C 1
ATOM 883 O O . ASP A 1 106 ? -32.922 -38.368 11.267 1.00 51.47 106 ASP A O 1
ATOM 887 N N . ASP A 1 107 ? -30.930 -38.707 12.239 1.00 55.81 107 ASP A N 1
ATOM 888 C CA . ASP A 1 107 ? -30.932 -40.182 12.497 1.00 55.81 107 ASP A CA 1
ATOM 889 C C . ASP A 1 107 ? -29.518 -40.814 12.704 1.00 55.81 107 ASP A C 1
ATOM 891 O O . ASP A 1 107 ? -29.218 -41.911 12.221 1.00 55.81 107 ASP A O 1
ATOM 895 N N . MET A 1 108 ? -28.595 -40.204 13.466 1.00 54.22 108 MET A N 1
ATOM 896 C CA . MET A 1 108 ? -27.365 -40.926 13.856 1.00 54.22 108 MET A CA 1
ATOM 897 C C . MET A 1 108 ? -27.628 -41.851 15.057 1.00 54.22 108 MET A C 1
ATOM 899 O O . MET A 1 108 ? -27.353 -41.522 16.211 1.00 54.22 108 MET A O 1
ATOM 903 N N . LYS A 1 109 ? -28.160 -43.054 14.801 1.00 61.03 109 LYS A N 1
ATOM 904 C CA . LYS A 1 109 ? -28.230 -44.117 15.821 1.00 61.03 109 LYS A CA 1
ATOM 905 C C . LYS A 1 109 ? -26.813 -44.504 16.272 1.00 61.03 109 LYS A C 1
ATOM 907 O O . LYS A 1 109 ? -25.987 -44.852 15.427 1.00 61.03 109 LYS A O 1
ATOM 912 N N . PRO A 1 110 ? -26.521 -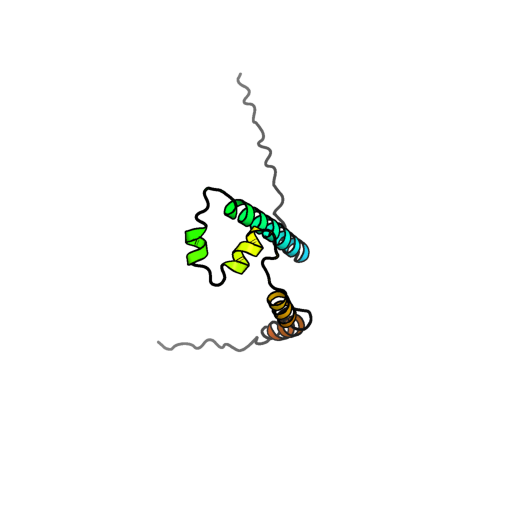44.535 17.586 1.00 52.12 110 PRO A N 1
ATOM 913 C CA . PRO A 1 110 ? -25.207 -44.932 18.070 1.00 52.12 110 PRO A CA 1
ATOM 914 C C . PRO A 1 110 ? -24.987 -46.424 17.798 1.00 52.12 110 PRO A C 1
ATOM 916 O O . PRO A 1 110 ? -25.646 -47.290 18.383 1.00 52.12 110 PRO A O 1
ATOM 919 N N . LEU A 1 111 ? -24.049 -46.732 16.902 1.00 52.75 111 LEU A N 1
ATOM 920 C CA . LEU A 1 111 ? -23.579 -48.092 16.660 1.00 52.75 111 LEU A CA 1
ATOM 921 C C . LEU A 1 111 ? -22.847 -48.594 17.911 1.00 52.75 111 LEU A C 1
ATOM 923 O O . LEU A 1 111 ? -21.753 -48.142 18.244 1.00 52.75 111 LEU A O 1
ATOM 927 N N . LYS A 1 112 ? -23.471 -49.540 18.618 1.00 58.78 112 LYS A N 1
ATOM 928 C CA . LYS A 1 112 ? -22.825 -50.310 19.684 1.00 58.78 112 LYS A CA 1
ATOM 929 C C . LYS A 1 112 ? -21.763 -51.206 19.053 1.00 58.78 112 LYS A C 1
ATOM 931 O O . LYS A 1 112 ? -22.096 -52.104 18.284 1.00 58.78 112 LYS A O 1
ATOM 936 N N . ILE A 1 113 ? -20.507 -50.959 19.395 1.00 58.34 113 ILE A N 1
ATOM 937 C CA . ILE A 1 113 ? -19.381 -51.827 19.051 1.00 58.34 113 ILE A CA 1
ATOM 938 C C . ILE A 1 113 ? -19.430 -53.022 20.021 1.00 58.34 113 ILE A C 1
ATOM 940 O O . ILE A 1 113 ? -19.415 -52.783 21.232 1.00 58.34 113 ILE A O 1
ATOM 944 N N . PRO A 1 114 ? -19.561 -54.279 19.553 1.00 56.69 114 PRO A N 1
ATOM 945 C CA . PRO A 1 114 ? -19.439 -55.445 20.421 1.00 56.69 114 PRO A CA 1
ATOM 946 C C . PRO A 1 114 ? -17.975 -55.658 20.830 1.00 56.69 114 PRO A C 1
ATOM 948 O O . PRO A 1 114 ? -17.073 -55.362 20.048 1.00 56.69 114 PRO A O 1
ATOM 951 N N . GLU A 1 115 ? -17.807 -56.151 22.058 1.00 53.31 115 GLU A N 1
ATOM 952 C CA . GLU A 1 115 ? -16.548 -56.422 22.778 1.00 53.31 115 GLU A CA 1
ATOM 953 C C . GLU A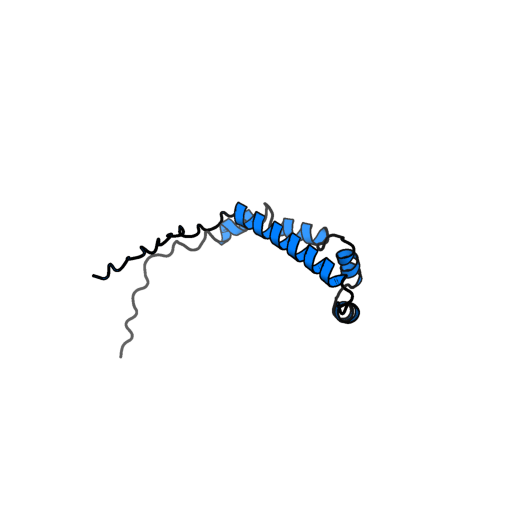 1 115 ? -15.570 -57.348 22.036 1.00 53.31 115 GLU A C 1
ATOM 955 O O . GLU A 1 115 ? -16.026 -58.377 21.480 1.00 53.31 115 GLU A O 1
#

Radius of gyration: 28.09 Å; Cα contacts (8 Å, |Δi|>4): 22; chains: 1; bounding box: 51×64×83 Å

Foldseek 3Di:
DDDDDDDPDPPPPDPDDDDDDPVRVVVVVVVVVVVVLVVVLVQCPDPPDPLVVVCVPDPDSPLVVCSSVPHDNDDPVRVVVCCVCPNPVNVVVVCVVVVPPDPDDDDPDDDDDDD

pLDDT: mean 79.67, std 16.38, range [40.97, 97.5]

Organism: Dissostichus eleginoides (NCBI:txid100907)

Secondary structure (DSSP, 8-state):
-------------PPPPPPPPHHHHHHHHHHHHHHHHHHHHHHHTSTTS-HHHHHTT-S-HHHHHHHHHT--SS-HHHHHHHHHHHSTTTHHHHHHHHSSSS---S---------

Sequence (115 aa):
MFKKRLRAAVRWKTEPRRLLTEEEFQREAEEQTRKALEDLRKNCSSPEFRSWRTVARLTSPKRFADFVEGSPHLVSDEVSVHAQEYGLGGSFFEEEFFDTDDEEDDDMKPLKIPE

InterPro domains:
  IPR019358 NEMP family [PF10225] (6-74)
  IPR019358 NEMP family [PTHR13598] (4-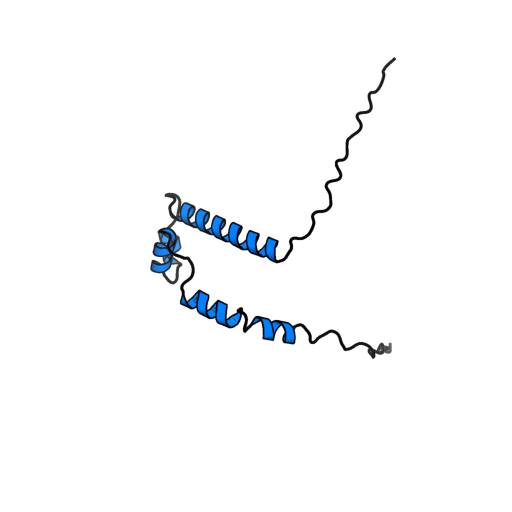108)

Solvent-accessible surface area (backbone atoms only — not comparable to full-atom values): 7590 Å² total; per-residue (Å²): 140,82,86,81,80,82,79,80,79,82,77,78,76,73,73,80,82,77,80,74,52,71,71,58,46,53,52,49,52,53,53,50,49,52,51,52,53,53,53,49,34,54,49,67,73,35,92,86,42,63,58,71,68,52,45,75,72,44,95,52,54,65,64,52,52,45,33,59,78,64,46,72,90,70,52,74,65,60,53,51,54,48,47,59,60,67,24,87,75,26,52,63,55,50,54,64,66,70,72,72,82,87,84,86,82,88,80,88,72,83,80,80,77,82,132